Protein AF-A0A1A8JDC5-F1 (afdb_monomer_lite)

Organism: Nothobranchius kuhntae (NCBI:txid321403)

Sequence (129 aa):
KESTQRRMMIDTLSADSMYEFSIRISQGEKHSKWSVSVFQRTPESAPSGPPENFEVKPLRGKGTAVTATWDPPEEPNGRIREYILSYAPAMRPFGMKSVTYRGSTTTATIDGLTQGERYIFKIRATNRR

Structure (mmCIF, N/CA/C/O backbone):
data_AF-A0A1A8JDC5-F1
#
_entry.id   AF-A0A1A8JDC5-F1
#
loop_
_atom_site.group_PDB
_atom_site.id
_atom_site.type_symbol
_atom_site.label_atom_id
_atom_site.label_alt_id
_atom_site.label_comp_id
_atom_site.label_asym_id
_atom_site.label_entity_id
_atom_site.label_seq_id
_atom_site.pdbx_PDB_ins_code
_atom_site.Cartn_x
_atom_site.Cartn_y
_atom_site.Cartn_z
_atom_site.occupancy
_atom_site.B_iso_or_equiv
_atom_site.auth_seq_id
_atom_site.auth_comp_id
_atom_site.auth_asym_id
_atom_site.auth_atom_id
_atom_site.pdbx_PDB_model_num
ATOM 1 N N . LYS A 1 1 ? 37.324 -2.386 -27.395 1.00 49.50 1 LYS A N 1
ATOM 2 C CA . LYS A 1 1 ? 36.997 -3.807 -27.123 1.00 49.50 1 LYS A CA 1
ATOM 3 C C . LYS A 1 1 ? 35.656 -4.087 -27.782 1.00 49.50 1 LYS A C 1
ATOM 5 O O . LYS A 1 1 ? 34.683 -3.460 -27.387 1.00 49.50 1 LYS A O 1
ATOM 10 N N . GLU A 1 2 ? 35.620 -4.912 -28.823 1.00 58.66 2 GLU A N 1
ATOM 11 C CA . GLU A 1 2 ? 34.358 -5.344 -29.432 1.00 58.66 2 GLU A CA 1
ATOM 12 C C . GLU A 1 2 ? 33.614 -6.251 -28.443 1.00 58.66 2 GLU A C 1
ATOM 14 O O . GLU A 1 2 ? 34.224 -7.136 -27.843 1.00 58.66 2 GLU A O 1
ATOM 19 N N . SER A 1 3 ? 32.323 -5.991 -28.218 1.00 65.94 3 SER A N 1
ATOM 20 C CA . SER A 1 3 ? 31.466 -6.833 -27.378 1.00 65.94 3 SER A CA 1
ATOM 21 C C . SER A 1 3 ? 30.523 -7.632 -28.267 1.00 65.94 3 SER A C 1
ATOM 23 O O . SER A 1 3 ? 29.807 -7.066 -29.089 1.00 65.94 3 SER A O 1
ATOM 25 N N . THR A 1 4 ? 30.512 -8.951 -28.092 1.00 79.38 4 THR A N 1
ATOM 26 C CA . THR A 1 4 ? 29.597 -9.884 -28.771 1.00 79.38 4 THR A CA 1
ATOM 27 C C . THR A 1 4 ? 28.353 -10.192 -27.932 1.00 79.38 4 THR A C 1
ATOM 29 O O . THR A 1 4 ? 27.557 -11.065 -28.288 1.00 79.38 4 THR A O 1
ATOM 32 N N . GLN A 1 5 ? 28.168 -9.493 -26.807 1.00 84.50 5 GLN A N 1
ATOM 33 C CA . GLN A 1 5 ? 27.048 -9.705 -25.901 1.00 84.50 5 GLN A CA 1
ATOM 34 C C . GLN A 1 5 ? 25.738 -9.243 -26.549 1.00 84.50 5 GLN A C 1
ATOM 36 O O . GLN A 1 5 ? 25.506 -8.059 -26.760 1.00 84.50 5 GLN A O 1
ATOM 41 N N . ARG A 1 6 ? 24.856 -10.204 -26.842 1.00 87.06 6 ARG A N 1
ATOM 42 C CA . ARG A 1 6 ? 23.543 -9.960 -27.467 1.00 87.06 6 ARG A CA 1
ATOM 43 C C . ARG A 1 6 ? 22.394 -9.832 -26.463 1.00 87.06 6 ARG A C 1
ATOM 45 O O . ARG A 1 6 ? 21.251 -9.658 -26.867 1.00 87.06 6 ARG A O 1
ATOM 52 N N . ARG A 1 7 ? 22.669 -9.995 -25.165 1.00 89.56 7 ARG A N 1
ATOM 53 C CA . ARG A 1 7 ? 21.658 -10.022 -24.097 1.00 89.56 7 ARG A CA 1
ATOM 54 C C . ARG A 1 7 ? 22.140 -9.223 -22.898 1.00 89.56 7 ARG A C 1
ATOM 56 O O . ARG A 1 7 ? 23.256 -9.439 -22.430 1.00 89.56 7 ARG A O 1
ATOM 63 N N . MET A 1 8 ? 21.273 -8.364 -22.386 1.00 88.88 8 MET A N 1
ATOM 64 C CA . MET A 1 8 ? 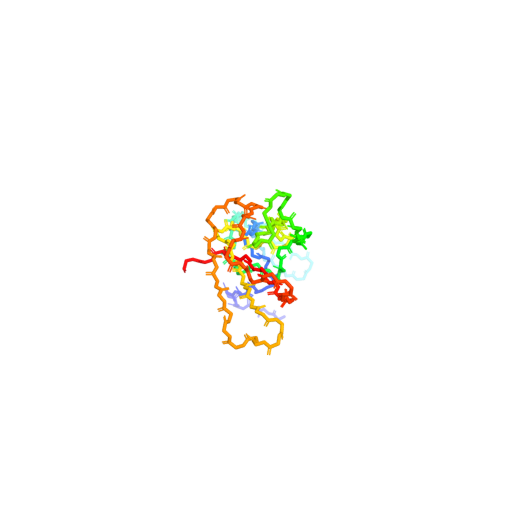21.497 -7.580 -21.179 1.00 88.88 8 MET A CA 1
ATOM 65 C C . MET A 1 8 ? 20.266 -7.705 -20.284 1.00 88.88 8 MET A C 1
ATOM 67 O O . MET A 1 8 ? 19.140 -7.683 -20.780 1.00 88.88 8 MET A O 1
ATOM 71 N N . MET A 1 9 ? 20.490 -7.880 -18.985 1.00 91.12 9 MET A N 1
ATOM 72 C CA . MET A 1 9 ? 19.441 -7.784 -17.975 1.00 91.12 9 MET A CA 1
ATOM 73 C C . MET A 1 9 ? 19.407 -6.345 -17.466 1.00 91.12 9 MET A C 1
ATOM 75 O O . MET A 1 9 ? 20.461 -5.768 -17.211 1.00 91.12 9 MET A O 1
ATOM 79 N N . ILE A 1 10 ? 18.209 -5.779 -17.364 1.00 92.19 10 ILE A N 1
ATOM 80 C CA . ILE A 1 10 ? 17.971 -4.456 -16.788 1.00 92.19 10 ILE A CA 1
ATOM 81 C C . ILE A 1 10 ? 17.061 -4.684 -15.584 1.00 92.19 10 ILE A C 1
ATOM 83 O O . ILE A 1 10 ? 15.924 -5.122 -15.752 1.00 92.19 10 ILE A O 1
ATOM 87 N N . ASP A 1 11 ? 17.584 -4.460 -14.385 1.00 90.88 11 ASP A N 1
ATOM 88 C CA . ASP A 1 11 ? 16.951 -4.801 -13.104 1.00 90.88 11 ASP A CA 1
ATOM 89 C C . ASP A 1 11 ? 16.640 -3.575 -12.228 1.00 90.88 11 ASP A C 1
ATOM 91 O O . ASP A 1 11 ? 16.036 -3.707 -11.169 1.00 90.88 11 ASP A O 1
ATOM 95 N N . THR A 1 12 ? 16.970 -2.373 -12.699 1.00 92.94 12 THR A N 1
ATOM 96 C CA . THR A 1 12 ? 16.734 -1.093 -12.014 1.00 92.94 12 THR A CA 1
ATOM 97 C C . THR A 1 12 ? 15.415 -0.415 -12.410 1.00 92.94 12 THR A C 1
ATOM 99 O O . THR A 1 12 ? 15.245 0.786 -12.208 1.00 92.94 12 THR A O 1
ATOM 102 N N . LEU A 1 13 ? 14.486 -1.160 -13.017 1.00 94.25 13 LEU A N 1
ATOM 103 C CA . LEU A 1 13 ? 13.208 -0.632 -13.498 1.00 94.25 13 LEU A CA 1
ATOM 104 C C . LEU A 1 13 ? 12.172 -0.555 -12.37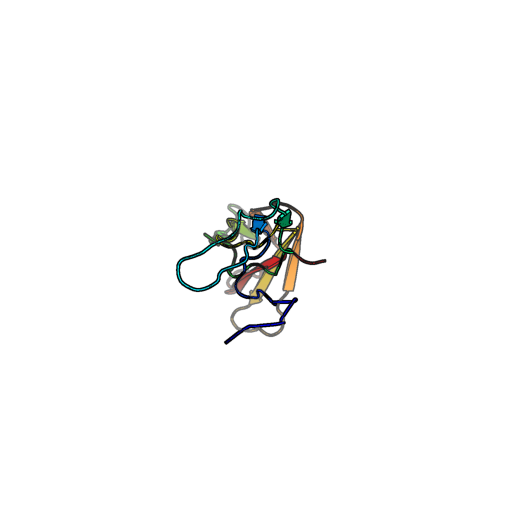1 1.00 94.25 13 LEU A C 1
ATOM 106 O O . LEU A 1 13 ? 12.038 -1.484 -11.574 1.00 94.25 13 LEU A O 1
ATOM 110 N N . SER A 1 14 ? 11.374 0.511 -12.364 1.00 94.25 14 SER A N 1
ATOM 111 C CA . SER A 1 14 ? 10.233 0.654 -11.461 1.00 94.25 14 SER A CA 1
ATOM 112 C C . SER A 1 14 ? 9.133 -0.343 -11.815 1.00 94.25 14 SER A C 1
ATOM 114 O O . SER A 1 14 ? 8.919 -0.661 -12.989 1.00 94.25 14 SER A O 1
ATOM 116 N N . ALA A 1 15 ? 8.421 -0.841 -10.804 1.00 94.06 15 ALA A N 1
ATOM 117 C CA . ALA A 1 15 ? 7.280 -1.731 -10.994 1.00 94.06 15 ALA A CA 1
ATOM 118 C C . ALA A 1 15 ? 6.113 -1.006 -11.682 1.00 94.06 15 ALA A C 1
ATOM 120 O O . ALA A 1 15 ? 5.992 0.218 -11.608 1.00 94.06 15 ALA A O 1
ATOM 121 N N . ASP A 1 16 ? 5.268 -1.774 -12.369 1.00 93.50 16 ASP A N 1
ATOM 122 C CA . ASP A 1 16 ? 4.070 -1.295 -13.069 1.00 93.50 16 ASP A CA 1
ATOM 123 C C . ASP A 1 16 ? 4.279 -0.072 -13.998 1.00 93.50 16 ASP A C 1
ATOM 125 O O . ASP A 1 16 ? 3.377 0.730 -14.237 1.00 93.50 16 ASP A O 1
ATOM 129 N N . SER A 1 17 ? 5.484 0.072 -14.551 1.00 94.25 17 SER A N 1
ATOM 130 C CA . SER A 1 17 ? 5.924 1.244 -15.311 1.00 94.25 17 SER A CA 1
ATOM 131 C C . SER A 1 17 ? 6.196 0.888 -16.770 1.00 94.25 17 SER A C 1
ATOM 133 O O . SER A 1 17 ? 6.702 -0.192 -17.081 1.00 94.25 17 SER A O 1
ATOM 135 N N . MET A 1 18 ? 5.837 1.794 -17.683 1.00 95.94 18 MET A N 1
ATOM 136 C CA . MET A 1 18 ? 6.069 1.629 -19.119 1.00 95.94 18 MET A CA 1
ATOM 137 C C . MET A 1 18 ? 7.451 2.162 -19.492 1.00 95.94 18 MET A C 1
ATOM 139 O O . MET A 1 18 ? 7.756 3.320 -19.220 1.00 95.94 18 MET A O 1
ATOM 143 N N . TYR A 1 19 ? 8.249 1.339 -20.163 1.00 96.62 19 TYR A N 1
ATOM 144 C CA . TYR A 1 19 ? 9.560 1.712 -20.683 1.00 96.62 19 TYR A CA 1
ATOM 145 C C . TYR A 1 19 ? 9.623 1.516 -22.193 1.00 96.62 19 TYR A C 1
ATOM 147 O O . TYR A 1 19 ? 8.988 0.616 -22.747 1.00 96.62 19 TYR A O 1
ATOM 155 N N . GLU A 1 20 ? 10.426 2.349 -22.844 1.00 97.00 20 GLU A N 1
ATOM 156 C CA . GLU A 1 20 ? 10.774 2.241 -24.255 1.00 97.00 20 GLU A CA 1
ATOM 157 C C . GLU A 1 20 ? 12.238 1.814 -24.381 1.00 97.00 20 GLU A C 1
ATOM 159 O O . GLU A 1 20 ? 13.129 2.427 -23.790 1.00 97.00 20 GLU A O 1
ATOM 164 N N . PHE A 1 21 ? 12.493 0.769 -25.165 1.00 95.81 21 PHE A N 1
ATOM 165 C CA . PHE A 1 21 ? 13.835 0.256 -25.413 1.00 95.81 21 PHE A CA 1
ATOM 166 C C . PHE A 1 21 ? 14.178 0.338 -26.896 1.00 95.81 21 PHE A C 1
ATOM 168 O O . PHE A 1 21 ? 13.435 -0.149 -27.748 1.00 95.81 21 PHE A O 1
ATOM 175 N N . SER A 1 22 ? 15.348 0.895 -27.195 1.00 95.44 22 SER A N 1
ATOM 176 C CA . SER A 1 22 ? 15.970 0.855 -28.515 1.00 95.44 22 SER A CA 1
ATOM 177 C C . SER A 1 22 ? 17.475 0.642 -28.367 1.00 95.44 22 SER A C 1
ATOM 179 O O . SER A 1 22 ? 18.077 0.973 -27.344 1.00 95.44 22 SER A O 1
ATOM 181 N N . ILE A 1 23 ? 18.093 0.038 -29.379 1.00 94.38 23 ILE A N 1
ATOM 182 C CA . ILE A 1 23 ? 19.528 -0.252 -29.391 1.00 94.38 23 ILE A CA 1
ATOM 183 C C . ILE A 1 23 ? 20.177 0.322 -30.644 1.00 94.38 23 ILE A C 1
ATOM 185 O O . ILE A 1 23 ? 19.547 0.444 -31.692 1.00 94.38 23 ILE A O 1
ATOM 189 N N . ARG A 1 24 ? 21.460 0.659 -30.551 1.00 93.94 24 ARG A N 1
ATOM 190 C CA . ARG A 1 24 ? 22.282 1.054 -31.698 1.00 93.94 24 ARG A CA 1
ATOM 191 C C . ARG A 1 24 ? 23.677 0.471 -31.565 1.00 93.94 24 ARG A C 1
ATOM 193 O O . ARG A 1 24 ? 24.132 0.177 -30.462 1.00 93.94 24 ARG A O 1
ATOM 200 N N . ILE A 1 25 ? 24.368 0.354 -32.688 1.00 92.06 25 ILE A N 1
ATOM 201 C CA . ILE A 1 25 ? 25.775 -0.035 -32.726 1.00 92.06 25 ILE A CA 1
ATOM 202 C C . ILE A 1 25 ? 26.626 1.234 -32.600 1.00 92.06 25 ILE A C 1
ATOM 204 O O . ILE A 1 25 ? 26.353 2.240 -33.257 1.00 92.06 25 ILE A O 1
ATOM 208 N N . SER A 1 26 ? 27.665 1.193 -31.767 1.00 91.12 26 SER A N 1
ATOM 209 C CA . SER A 1 26 ? 28.629 2.285 -31.585 1.00 91.12 26 SER A CA 1
ATOM 210 C C . SER A 1 26 ? 30.065 1.795 -31.771 1.00 91.12 26 SER A C 1
ATOM 212 O O . SER A 1 26 ? 30.449 0.800 -31.158 1.00 91.12 26 SER A O 1
ATOM 214 N N . GLN A 1 27 ? 30.867 2.518 -32.554 1.00 89.56 27 GLN A N 1
ATOM 215 C CA . GLN A 1 27 ? 32.294 2.257 -32.759 1.00 89.56 27 GLN A CA 1
ATOM 216 C C . GLN A 1 27 ? 33.072 3.584 -32.759 1.00 89.56 27 GLN A C 1
ATOM 218 O O . GLN A 1 27 ? 33.083 4.312 -33.751 1.00 89.56 27 GLN A O 1
ATOM 223 N N . GLY A 1 28 ? 33.725 3.910 -31.639 1.00 87.19 28 GLY A N 1
ATOM 224 C CA . GLY A 1 28 ? 34.339 5.230 -31.442 1.00 87.19 28 GLY A CA 1
ATOM 225 C C . GLY A 1 28 ? 33.281 6.337 -31.491 1.00 87.19 28 GLY A C 1
ATOM 226 O O . GLY A 1 28 ? 32.232 6.206 -30.865 1.00 87.19 28 GLY A O 1
ATOM 227 N N . GLU A 1 29 ? 33.529 7.381 -32.282 1.00 90.38 29 GLU A N 1
ATOM 228 C CA . GLU A 1 29 ? 32.572 8.477 -32.519 1.00 90.38 29 GLU A CA 1
ATOM 229 C C . GLU A 1 29 ? 31.473 8.127 -33.538 1.00 90.38 29 GLU A C 1
ATOM 231 O O . GLU A 1 29 ? 30.546 8.904 -33.763 1.00 90.38 29 GLU A O 1
ATOM 236 N N . LYS A 1 30 ? 31.550 6.952 -34.179 1.00 92.69 30 LYS A N 1
ATOM 237 C CA . LYS A 1 30 ? 30.547 6.514 -35.154 1.00 92.69 30 LYS A CA 1
ATOM 238 C C . LYS A 1 30 ? 29.424 5.755 -34.461 1.00 92.69 30 LYS A C 1
ATOM 240 O O . LYS A 1 30 ? 29.658 4.846 -33.661 1.00 92.69 30 LYS A O 1
ATOM 245 N N . HIS A 1 31 ? 28.192 6.065 -34.846 1.00 92.81 31 HIS A N 1
ATOM 246 C CA . HIS A 1 31 ? 26.991 5.394 -34.360 1.00 92.81 31 HIS A CA 1
ATOM 247 C C . HIS A 1 31 ? 26.074 5.019 -35.527 1.00 92.81 31 HIS A C 1
ATOM 249 O O . HIS A 1 31 ? 25.929 5.787 -36.477 1.00 92.81 31 HIS A O 1
ATOM 255 N N . SER A 1 32 ? 25.435 3.849 -35.453 1.00 94.50 32 SER A N 1
ATOM 256 C CA . SER A 1 32 ? 24.344 3.495 -36.363 1.00 94.50 32 SER A CA 1
ATOM 257 C C . SER A 1 32 ? 23.076 4.288 -36.032 1.00 94.50 32 SER A C 1
ATOM 259 O O . SER A 1 32 ? 22.964 4.914 -34.973 1.00 94.50 32 SER A O 1
ATOM 261 N N . LYS A 1 33 ? 22.068 4.188 -36.907 1.00 96.75 33 LYS A N 1
ATOM 262 C CA . LYS A 1 33 ? 20.692 4.534 -36.530 1.00 96.75 33 LYS A CA 1
ATOM 263 C C . LYS A 1 33 ? 20.235 3.642 -35.368 1.00 96.75 33 LYS A C 1
ATOM 265 O O . LYS A 1 33 ? 20.718 2.513 -35.229 1.00 96.75 33 LYS A O 1
ATOM 270 N N . TRP A 1 34 ? 19.323 4.163 -34.553 1.00 96.38 34 TRP A N 1
ATOM 271 C CA . TRP A 1 34 ? 18.607 3.371 -33.559 1.00 96.38 34 TRP A CA 1
ATOM 272 C C . TRP A 1 34 ? 17.771 2.284 -34.238 1.00 96.38 34 TRP A C 1
ATOM 274 O O . TRP A 1 34 ? 17.307 2.458 -35.369 1.00 96.38 34 TRP A O 1
ATOM 284 N N . SER A 1 35 ? 17.593 1.162 -33.547 1.00 96.94 35 SER A N 1
ATOM 285 C CA . SER A 1 35 ? 16.587 0.166 -33.889 1.00 96.94 35 SER A CA 1
ATOM 286 C C . SER A 1 35 ? 15.184 0.762 -33.786 1.00 96.94 35 SER A C 1
ATOM 288 O O . SER A 1 35 ? 14.987 1.852 -33.248 1.00 96.94 35 SER A O 1
ATOM 290 N N . VAL A 1 36 ? 14.187 -0.001 -34.230 1.00 97.00 36 VAL A N 1
ATOM 291 C CA . VAL A 1 36 ? 12.809 0.247 -33.800 1.00 97.00 36 VAL A CA 1
ATOM 292 C C . VAL A 1 36 ? 12.714 0.186 -32.276 1.00 97.00 36 VAL A C 1
ATOM 294 O O . VAL A 1 36 ? 13.475 -0.544 -31.626 1.00 97.00 36 VAL A O 1
ATOM 297 N N . SER A 1 37 ? 11.779 0.952 -31.732 1.00 97.12 37 SER A N 1
ATOM 298 C CA . SER A 1 37 ? 11.473 0.949 -30.311 1.00 97.12 37 SER A CA 1
ATOM 299 C C . SER A 1 37 ? 10.559 -0.210 -29.943 1.00 97.12 37 SER A C 1
ATOM 301 O O . SER A 1 37 ? 9.629 -0.549 -30.678 1.00 97.12 37 SER A O 1
ATOM 303 N N . VAL A 1 38 ? 10.806 -0.791 -28.775 1.00 96.75 38 VAL A N 1
ATOM 304 C CA . VAL A 1 38 ? 9.918 -1.764 -28.141 1.00 96.75 38 VAL A CA 1
ATOM 305 C C . VAL A 1 38 ? 9.422 -1.173 -26.833 1.00 96.75 38 VAL A C 1
ATOM 307 O O . VAL A 1 38 ? 10.219 -0.744 -26.001 1.00 96.75 38 VAL A O 1
ATOM 310 N N . PHE A 1 39 ? 8.105 -1.174 -26.651 1.00 96.56 39 PHE A N 1
ATOM 311 C CA . PHE A 1 39 ? 7.466 -0.734 -25.418 1.00 96.56 39 PHE A CA 1
ATOM 312 C C . PHE A 1 39 ? 7.186 -1.940 -24.534 1.00 96.56 39 PHE A C 1
ATOM 314 O O . PHE A 1 39 ? 6.604 -2.926 -24.989 1.00 96.56 39 PHE A O 1
ATOM 321 N N . GLN A 1 40 ? 7.584 -1.860 -23.271 1.00 96.06 40 GLN A N 1
ATOM 322 C CA . GLN A 1 40 ? 7.355 -2.922 -22.305 1.00 96.06 40 GLN A CA 1
ATOM 323 C C . GLN A 1 40 ? 6.918 -2.330 -20.969 1.00 96.06 40 GLN A C 1
ATOM 325 O O . GLN A 1 40 ? 7.588 -1.457 -20.418 1.00 96.06 40 GLN A O 1
ATOM 330 N N . ARG A 1 41 ? 5.813 -2.851 -20.423 1.00 94.62 41 ARG A N 1
ATOM 331 C CA . ARG A 1 41 ? 5.400 -2.586 -19.040 1.00 94.62 41 ARG A CA 1
ATOM 332 C C . ARG A 1 41 ? 6.043 -3.606 -18.111 1.00 94.62 41 ARG A C 1
ATOM 334 O O . ARG A 1 41 ? 6.018 -4.804 -18.415 1.00 94.62 41 ARG A O 1
ATO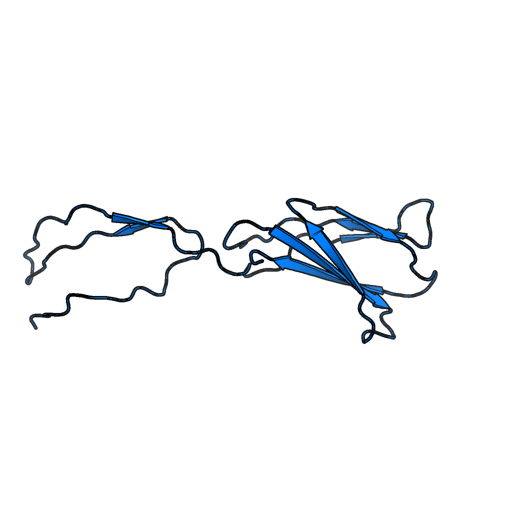M 341 N N . THR A 1 42 ? 6.609 -3.146 -17.004 1.00 94.75 42 THR A N 1
ATOM 342 C CA . THR A 1 42 ? 7.110 -4.026 -15.945 1.00 94.75 42 THR A CA 1
ATOM 343 C C . THR A 1 42 ? 5.951 -4.661 -15.164 1.00 94.75 42 THR A C 1
ATOM 345 O O . THR A 1 42 ? 4.860 -4.089 -15.104 1.00 94.75 42 THR A O 1
ATOM 348 N N . PRO A 1 43 ? 6.137 -5.855 -14.573 1.00 92.88 43 PRO A N 1
ATOM 349 C CA . PRO A 1 43 ? 5.125 -6.463 -13.713 1.00 92.88 43 PRO A CA 1
ATOM 350 C C . PRO A 1 43 ? 4.795 -5.601 -12.484 1.00 92.88 43 PRO A C 1
ATOM 352 O O . PRO A 1 43 ? 5.631 -4.833 -12.008 1.00 92.88 43 PRO A O 1
ATOM 355 N N . GLU A 1 44 ? 3.594 -5.789 -11.933 1.00 93.25 44 GLU A N 1
ATOM 356 C CA . GLU A 1 44 ? 3.241 -5.267 -10.607 1.00 93.25 44 GLU A CA 1
ATOM 357 C C . GLU A 1 44 ? 4.108 -5.928 -9.522 1.00 93.25 44 GLU A C 1
ATOM 359 O O . GLU A 1 44 ? 4.451 -7.116 -9.607 1.00 93.25 44 GLU A O 1
ATOM 364 N N . SER A 1 45 ? 4.398 -5.187 -8.456 1.00 91.81 45 SER A N 1
ATOM 365 C CA . SER A 1 45 ? 5.040 -5.707 -7.246 1.00 91.81 45 SER A CA 1
ATOM 366 C C . SER A 1 45 ? 4.202 -5.371 -6.007 1.00 91.81 45 SER A C 1
ATOM 368 O O . SER A 1 45 ? 3.076 -4.887 -6.121 1.00 91.81 45 SER A O 1
ATOM 370 N N . ALA A 1 46 ? 4.678 -5.725 -4.811 1.00 91.44 46 ALA A N 1
ATOM 371 C CA . ALA A 1 46 ? 4.005 -5.308 -3.584 1.00 91.44 46 ALA A CA 1
ATOM 372 C C . ALA A 1 46 ? 4.139 -3.782 -3.405 1.00 91.44 46 ALA A C 1
ATOM 374 O O . ALA A 1 46 ? 5.175 -3.233 -3.791 1.00 91.44 46 ALA A O 1
ATOM 375 N N . PRO A 1 47 ? 3.147 -3.105 -2.797 1.00 93.81 47 PRO A N 1
ATOM 376 C CA . PRO A 1 47 ? 3.305 -1.706 -2.412 1.00 93.81 47 PRO A CA 1
ATOM 377 C C . PRO A 1 47 ? 4.561 -1.523 -1.550 1.00 93.81 47 PRO A C 1
ATOM 379 O O . PRO A 1 47 ? 4.800 -2.329 -0.646 1.00 93.81 47 PRO A O 1
ATOM 382 N N . SER A 1 48 ? 5.361 -0.491 -1.831 1.00 92.44 48 SER A N 1
ATOM 383 C CA . SER A 1 48 ? 6.570 -0.188 -1.043 1.00 92.44 48 SER A CA 1
ATOM 384 C C . SER A 1 48 ? 6.223 0.409 0.320 1.00 92.44 48 SER A C 1
ATOM 386 O O . SER A 1 48 ? 6.960 0.231 1.289 1.00 92.44 48 SER A O 1
ATOM 388 N N . GLY A 1 49 ? 5.102 1.132 0.382 1.00 91.94 49 GLY A N 1
ATOM 389 C CA . GLY A 1 49 ? 4.661 1.888 1.548 1.00 91.94 49 GLY A CA 1
ATOM 390 C C . GLY A 1 49 ? 3.350 1.377 2.157 1.00 91.94 49 GLY A C 1
ATOM 391 O O . GLY A 1 49 ? 2.592 0.637 1.516 1.00 91.94 49 GLY A O 1
ATOM 392 N N . PRO A 1 50 ? 3.060 1.762 3.412 1.00 94.62 50 PRO A N 1
ATOM 393 C CA . PRO A 1 50 ? 1.750 1.549 4.012 1.00 94.62 50 PRO A CA 1
ATOM 394 C C . PRO A 1 50 ? 0.689 2.470 3.375 1.00 94.62 50 PRO A C 1
ATOM 396 O O . PRO A 1 50 ? 1.034 3.439 2.703 1.00 94.62 50 PRO A O 1
ATOM 399 N N . PRO A 1 51 ? -0.608 2.204 3.610 1.00 96.62 51 PRO A N 1
ATOM 400 C CA . PRO A 1 51 ? -1.664 3.193 3.397 1.00 96.62 51 PRO A CA 1
ATOM 401 C C . PRO A 1 51 ? -1.379 4.494 4.160 1.00 96.62 51 PRO A C 1
ATOM 403 O O . PRO A 1 51 ? -0.892 4.450 5.295 1.00 96.62 51 PRO A O 1
ATOM 406 N N . GLU A 1 52 ? -1.709 5.630 3.555 1.00 97.44 52 GLU A N 1
ATOM 407 C CA . GLU A 1 52 ? -1.478 6.953 4.138 1.00 97.44 52 GLU A CA 1
ATOM 408 C C . GLU A 1 52 ? -2.650 7.415 5.008 1.00 97.44 52 GLU A C 1
ATOM 410 O O . GLU A 1 52 ? -3.731 6.822 4.989 1.00 97.44 52 GLU A O 1
ATOM 415 N N . ASN A 1 53 ? -2.422 8.467 5.803 1.00 97.44 53 ASN A N 1
ATOM 416 C CA . ASN A 1 53 ? -3.450 9.149 6.600 1.00 97.44 53 ASN A CA 1
ATOM 417 C C . ASN A 1 53 ? -4.349 8.194 7.408 1.00 97.44 53 ASN A C 1
ATOM 419 O O . ASN A 1 53 ? -5.561 8.384 7.517 1.00 97.44 53 ASN A O 1
ATOM 423 N N . PHE A 1 54 ? -3.755 7.128 7.960 1.00 97.81 54 PHE A N 1
ATOM 424 C CA . PHE A 1 54 ? -4.504 6.131 8.711 1.00 97.81 54 PHE A CA 1
ATOM 425 C C . PHE A 1 54 ? -4.972 6.698 10.053 1.00 97.81 54 PHE A C 1
ATOM 427 O O . PHE A 1 54 ? -4.176 6.927 10.965 1.00 97.81 54 PHE A O 1
ATOM 434 N N . GLU A 1 55 ? -6.282 6.866 10.192 1.00 97.88 55 GLU A N 1
ATOM 435 C CA . GLU A 1 55 ? -6.920 7.386 11.394 1.00 97.88 55 GLU A CA 1
ATOM 436 C C . GLU A 1 55 ? -7.969 6.415 11.930 1.00 97.88 55 GLU A C 1
ATOM 438 O O . GLU A 1 55 ? -8.689 5.757 11.178 1.00 97.88 55 GLU A O 1
ATOM 443 N N . VAL A 1 56 ? -8.098 6.363 13.257 1.00 97.38 56 VAL A N 1
ATOM 444 C CA . VAL A 1 56 ? -9.139 5.595 13.945 1.00 97.38 56 VAL A CA 1
ATOM 445 C C . VAL A 1 56 ? -9.840 6.502 14.946 1.00 97.38 56 VAL A C 1
ATOM 447 O O . VAL A 1 56 ? -9.211 7.050 15.851 1.00 97.38 56 VAL A O 1
ATOM 450 N N . LYS A 1 57 ? -11.156 6.659 14.794 1.00 96.12 57 LYS A N 1
ATOM 451 C CA . LYS A 1 57 ? -11.987 7.542 15.621 1.00 96.12 57 LYS A CA 1
ATOM 452 C C . LYS A 1 57 ? -13.146 6.763 16.252 1.00 96.12 57 LYS A C 1
ATOM 454 O O . LYS A 1 57 ? -13.737 5.922 15.577 1.00 96.12 57 LYS A O 1
ATOM 459 N N . PRO A 1 58 ? -13.519 7.027 17.517 1.00 94.31 58 PRO A N 1
ATOM 460 C CA . PRO A 1 58 ? -14.706 6.425 18.124 1.00 94.31 58 PRO A CA 1
ATOM 461 C C . PRO A 1 58 ? -15.968 6.699 17.303 1.00 94.31 58 PRO A C 1
ATOM 463 O O . PRO A 1 58 ? -16.183 7.824 16.842 1.00 94.31 58 PRO A O 1
ATOM 466 N N . LEU A 1 59 ? -16.823 5.689 17.141 1.00 94.38 59 LEU A N 1
ATOM 467 C CA . LEU A 1 59 ? -18.110 5.874 16.484 1.00 94.38 59 LEU A CA 1
ATOM 468 C C . LEU A 1 59 ? -19.085 6.544 17.463 1.00 94.38 59 LEU A C 1
ATOM 470 O O . LEU A 1 59 ? -19.388 6.011 18.533 1.00 94.38 59 LEU A O 1
ATOM 474 N N . ARG A 1 60 ? -19.586 7.734 17.106 1.00 88.75 60 ARG A N 1
ATOM 475 C CA . ARG A 1 60 ? -20.541 8.469 17.950 1.00 88.75 60 ARG A CA 1
ATOM 476 C C . ARG A 1 60 ? -21.784 7.615 18.212 1.00 88.75 60 ARG A C 1
ATOM 478 O O . ARG A 1 60 ? -22.340 7.026 17.293 1.00 88.75 60 ARG A O 1
ATOM 485 N N . GLY A 1 61 ? -22.207 7.557 19.473 1.00 88.06 61 GLY A N 1
ATOM 486 C CA . GLY A 1 61 ? -23.362 6.761 19.899 1.00 88.06 61 GLY A CA 1
ATOM 487 C C . GLY A 1 61 ? -23.088 5.264 20.088 1.00 88.06 61 GLY A C 1
ATOM 488 O O . GLY A 1 61 ? -23.997 4.552 20.504 1.00 88.06 61 GLY A O 1
ATOM 489 N N . LYS A 1 62 ? -21.861 4.772 19.840 1.00 91.31 62 LYS A N 1
ATOM 490 C CA . LYS A 1 62 ? -21.509 3.354 20.011 1.00 91.31 62 LYS A CA 1
ATOM 491 C C . LYS A 1 62 ? -20.119 3.168 20.632 1.00 91.31 62 LYS A C 1
ATOM 493 O O . LYS A 1 62 ? -19.112 3.108 19.937 1.00 91.31 62 LYS A O 1
ATOM 498 N N . GLY A 1 63 ? -20.076 3.028 21.960 1.00 89.00 63 GLY A N 1
ATOM 499 C CA . GLY A 1 63 ? -18.833 2.957 22.749 1.00 89.00 63 GLY A CA 1
ATOM 500 C C . GLY A 1 63 ? -17.956 1.715 22.532 1.00 89.00 63 GLY A C 1
ATOM 501 O O . GLY A 1 63 ? -16.843 1.664 23.047 1.00 89.00 63 GLY A O 1
ATOM 502 N N . THR A 1 64 ? -18.435 0.729 21.775 1.00 95.44 64 THR A N 1
ATOM 503 C CA . THR A 1 64 ? -17.717 -0.510 21.428 1.00 95.44 64 THR A CA 1
ATOM 504 C C . THR A 1 64 ? -17.295 -0.555 19.959 1.00 95.44 64 THR A C 1
ATOM 506 O O . THR A 1 64 ? -16.894 -1.611 19.470 1.00 95.44 64 THR A O 1
ATOM 509 N N . ALA A 1 65 ? -17.409 0.569 19.243 1.00 96.00 65 ALA A N 1
ATOM 510 C CA . ALA A 1 65 ? -17.099 0.654 17.825 1.00 96.00 65 ALA A CA 1
ATOM 511 C C . ALA A 1 65 ? -16.242 1.874 17.478 1.00 96.00 65 ALA A C 1
ATOM 513 O O . ALA A 1 65 ? -16.320 2.936 18.100 1.00 96.00 65 ALA A O 1
ATOM 514 N N . VAL A 1 66 ? -15.444 1.723 16.427 1.00 96.88 66 VAL A N 1
ATOM 515 C CA . VAL A 1 66 ? -14.604 2.775 15.852 1.00 96.88 66 VAL A CA 1
ATOM 516 C C . VAL A 1 66 ? -14.774 2.820 14.339 1.00 96.88 66 VAL A C 1
ATOM 518 O O . VAL A 1 66 ? -15.092 1.816 13.702 1.00 96.88 66 VAL A O 1
ATOM 521 N N . THR A 1 67 ? -14.539 3.993 13.763 1.00 97.44 67 THR A N 1
ATOM 522 C CA . THR A 1 67 ? -14.397 4.196 12.321 1.00 97.44 67 THR A CA 1
ATOM 523 C C . THR A 1 67 ? -12.920 4.351 12.001 1.00 97.44 67 THR A C 1
ATOM 525 O O . THR A 1 67 ? -12.252 5.201 12.589 1.00 97.44 67 THR A O 1
ATOM 528 N N . ALA A 1 68 ? -12.428 3.527 11.086 1.00 97.94 68 ALA A N 1
ATOM 529 C CA . ALA A 1 68 ? -11.104 3.636 10.504 1.00 97.94 68 ALA A CA 1
ATOM 530 C C . ALA A 1 68 ? -11.199 4.287 9.119 1.00 97.94 68 ALA A C 1
ATOM 532 O O . ALA A 1 68 ? -12.111 3.971 8.349 1.00 97.94 68 ALA A O 1
ATOM 533 N N . THR A 1 69 ? -10.260 5.169 8.802 1.00 98.19 69 THR A N 1
ATOM 534 C CA . THR A 1 69 ? -10.115 5.821 7.492 1.00 98.19 69 THR A CA 1
ATOM 535 C C . THR A 1 69 ? -8.653 5.806 7.074 1.00 98.19 69 THR A C 1
ATOM 537 O O . THR A 1 69 ? -7.777 5.869 7.934 1.00 98.19 69 THR A O 1
ATOM 540 N N . TRP A 1 70 ? -8.390 5.674 5.779 1.00 98.06 70 TRP A N 1
ATOM 541 C CA . TRP A 1 70 ? -7.044 5.651 5.206 1.00 98.06 70 TRP A CA 1
ATOM 542 C C . TRP A 1 70 ? -7.071 6.067 3.740 1.00 98.06 70 TRP A C 1
ATOM 544 O O . TRP A 1 70 ? -8.091 5.909 3.074 1.00 98.06 70 TRP A O 1
ATOM 554 N N . ASP A 1 71 ? -5.922 6.482 3.227 1.00 97.25 71 ASP A N 1
ATOM 555 C CA . ASP A 1 71 ? -5.690 6.736 1.810 1.00 97.25 71 ASP A CA 1
ATOM 556 C C . ASP A 1 71 ? -4.830 5.623 1.179 1.00 97.25 71 ASP A C 1
ATOM 558 O O . ASP A 1 71 ? -4.186 4.834 1.885 1.00 97.25 71 ASP A O 1
ATOM 562 N N . PRO A 1 72 ? -4.832 5.477 -0.159 1.00 95.75 72 PRO A N 1
ATOM 563 C CA . PRO A 1 72 ? -3.918 4.568 -0.843 1.00 95.75 72 PRO A CA 1
ATOM 564 C C . PRO A 1 72 ? -2.439 4.882 -0.550 1.00 95.75 72 PRO A C 1
ATOM 566 O O . PRO A 1 72 ? -2.118 6.024 -0.247 1.00 95.75 72 PRO A O 1
ATOM 569 N N . PRO A 1 73 ? -1.530 3.894 -0.655 1.00 95.38 73 PRO A N 1
ATOM 570 C CA . PRO A 1 73 ? -0.092 4.155 -0.565 1.00 95.38 73 PRO A CA 1
ATOM 571 C C . PRO A 1 73 ? 0.387 5.087 -1.687 1.00 95.38 73 PRO A C 1
ATOM 573 O O . PRO A 1 73 ? -0.077 4.941 -2.820 1.00 95.38 73 PRO A O 1
ATOM 576 N N . GLU A 1 74 ? 1.363 5.953 -1.399 1.00 94.06 74 GLU A N 1
ATOM 577 C CA . GLU A 1 74 ? 2.035 6.810 -2.395 1.00 94.06 74 GLU A CA 1
ATOM 578 C C . GLU A 1 74 ? 2.703 5.983 -3.507 1.00 94.06 74 GLU A C 1
ATOM 580 O O . GLU A 1 74 ? 2.587 6.292 -4.693 1.00 94.06 74 GLU A O 1
ATOM 585 N N . GLU A 1 75 ? 3.340 4.873 -3.123 1.00 93.06 75 GLU A N 1
ATOM 586 C CA . GLU A 1 75 ? 4.001 3.934 -4.029 1.00 93.06 75 GLU A CA 1
ATOM 587 C C . GLU A 1 75 ? 3.239 2.603 -4.079 1.00 93.06 75 GLU A C 1
ATOM 589 O O . GLU A 1 75 ? 3.631 1.615 -3.436 1.00 93.06 75 GLU A O 1
ATOM 594 N N . PRO A 1 76 ? 2.119 2.535 -4.824 1.00 92.81 76 PRO A N 1
ATOM 595 C CA . PRO A 1 76 ? 1.321 1.330 -4.875 1.00 92.81 76 PRO A CA 1
ATOM 596 C C . PRO A 1 76 ? 2.013 0.240 -5.690 1.00 92.81 76 PRO A C 1
ATOM 598 O O . PRO A 1 76 ? 1.717 -0.912 -5.440 1.00 92.81 76 PRO A O 1
ATOM 601 N N . ASN A 1 77 ? 2.938 0.545 -6.611 1.00 94.19 77 ASN A N 1
ATOM 602 C CA . ASN A 1 77 ? 3.648 -0.435 -7.459 1.00 94.19 77 ASN A CA 1
ATOM 603 C C . ASN A 1 77 ? 2.736 -1.388 -8.258 1.00 94.19 77 ASN A C 1
ATOM 605 O O . ASN A 1 77 ? 3.078 -2.547 -8.520 1.00 94.19 77 ASN A O 1
ATOM 609 N N . GLY A 1 78 ? 1.545 -0.914 -8.610 1.00 93.00 78 GLY A N 1
ATOM 610 C CA . GLY A 1 78 ? 0.501 -1.700 -9.252 1.00 93.00 78 GLY A CA 1
ATOM 611 C C . GLY A 1 78 ? -0.880 -1.320 -8.748 1.00 93.00 78 GLY A C 1
ATOM 612 O O . GLY A 1 78 ? -1.054 -0.382 -7.969 1.00 93.00 78 GLY A O 1
ATOM 613 N N . ARG A 1 79 ? -1.896 -2.068 -9.177 1.00 92.69 79 ARG A N 1
ATOM 614 C CA . ARG A 1 79 ? -3.263 -1.856 -8.702 1.00 92.69 79 ARG A CA 1
ATOM 615 C C . ARG A 1 79 ? -3.474 -2.491 -7.324 1.00 92.69 79 ARG A C 1
ATOM 617 O O . ARG A 1 79 ? -3.438 -3.717 -7.201 1.00 92.69 79 ARG A O 1
ATOM 624 N N . ILE A 1 80 ? -3.839 -1.676 -6.329 1.00 94.12 80 ILE A N 1
ATOM 625 C CA . ILE A 1 80 ? -4.271 -2.175 -5.013 1.00 94.12 80 ILE A CA 1
ATOM 626 C C . ILE A 1 80 ? -5.512 -3.062 -5.170 1.00 94.12 80 ILE A C 1
ATOM 628 O O . ILE A 1 80 ? -6.507 -2.671 -5.792 1.00 94.12 80 ILE A O 1
ATOM 632 N N . ARG A 1 81 ? -5.455 -4.272 -4.603 1.00 93.25 81 ARG A N 1
ATOM 633 C CA . ARG A 1 81 ? -6.554 -5.249 -4.640 1.00 93.25 81 ARG A CA 1
ATOM 634 C C . ARG A 1 81 ? -7.294 -5.328 -3.317 1.00 93.25 81 ARG A C 1
ATOM 636 O O . ARG A 1 81 ? -8.522 -5.424 -3.326 1.00 93.25 81 ARG A O 1
ATOM 643 N N . GLU A 1 82 ? -6.567 -5.309 -2.203 1.00 95.12 82 GLU A N 1
ATOM 644 C CA . GLU A 1 82 ? -7.159 -5.413 -0.871 1.00 95.12 82 GLU A CA 1
ATOM 645 C C . GLU A 1 82 ? -6.394 -4.572 0.159 1.00 95.12 82 GLU A C 1
ATOM 647 O O . GLU A 1 82 ? -5.178 -4.390 0.064 1.00 95.12 82 GLU A O 1
ATOM 652 N N . TYR A 1 83 ? -7.114 -4.121 1.182 1.00 96.50 83 TYR A N 1
ATOM 653 C CA . TYR A 1 83 ? -6.570 -3.586 2.422 1.00 96.50 83 TYR A CA 1
ATOM 654 C C . TYR A 1 83 ? -6.831 -4.576 3.549 1.00 96.50 83 TYR A C 1
ATOM 656 O O . TYR A 1 83 ? -7.942 -5.080 3.706 1.00 96.50 83 TYR A O 1
ATOM 664 N N . ILE A 1 84 ? -5.812 -4.850 4.354 1.00 95.88 84 ILE A N 1
ATOM 665 C CA . ILE A 1 84 ? -5.909 -5.744 5.506 1.00 95.88 84 ILE A CA 1
ATOM 666 C C . ILE A 1 84 ? -5.710 -4.893 6.753 1.00 95.88 84 ILE A C 1
ATOM 668 O O . ILE A 1 84 ? -4.596 -4.435 7.019 1.00 95.88 84 ILE A O 1
ATOM 672 N N . LEU A 1 85 ? -6.793 -4.683 7.500 1.00 97.25 85 LEU A N 1
ATOM 673 C CA . LEU A 1 85 ? -6.782 -3.977 8.775 1.00 97.25 85 LEU A CA 1
ATOM 674 C C . LEU A 1 85 ? -6.692 -4.994 9.905 1.00 97.25 85 LEU A C 1
ATOM 676 O O . LEU A 1 85 ? -7.531 -5.886 10.021 1.00 97.25 85 LEU A O 1
ATOM 680 N N . SER A 1 86 ? -5.687 -4.837 10.749 1.00 96.56 86 SER A N 1
ATOM 681 C CA . SER A 1 86 ? -5.397 -5.726 11.860 1.00 96.56 86 SER A CA 1
ATOM 682 C C . SER A 1 86 ? -5.473 -4.978 13.183 1.00 96.56 86 SER A C 1
ATOM 684 O O . SER A 1 86 ? -4.970 -3.861 13.293 1.00 96.56 86 SER A O 1
ATOM 686 N N . TYR A 1 87 ? -6.084 -5.583 14.199 1.00 96.56 87 TYR A N 1
ATOM 687 C CA . TYR A 1 87 ? -6.268 -4.950 15.501 1.00 96.56 87 TYR A CA 1
ATOM 688 C C . TYR A 1 87 ? -6.163 -5.935 16.667 1.00 96.56 87 TYR A C 1
ATOM 690 O O . TYR A 1 87 ? -6.532 -7.105 16.554 1.00 96.56 87 TYR A O 1
ATOM 698 N N . ALA A 1 88 ? -5.643 -5.461 17.799 1.00 95.94 88 ALA A N 1
ATOM 699 C CA . ALA A 1 88 ? -5.490 -6.240 19.030 1.00 95.94 88 ALA A CA 1
ATOM 700 C C . ALA A 1 88 ? -5.560 -5.331 20.268 1.00 95.94 88 ALA A C 1
ATOM 702 O O . ALA A 1 88 ? -5.168 -4.164 20.166 1.00 95.94 88 ALA A O 1
ATOM 703 N N . PRO A 1 89 ? -5.988 -5.836 21.441 1.00 95.25 89 PRO A N 1
ATOM 704 C CA . PRO A 1 89 ? -5.785 -5.132 22.704 1.00 95.25 89 PRO A CA 1
ATOM 705 C C . PRO A 1 89 ? -4.295 -4.855 22.929 1.00 95.25 89 PRO A C 1
ATOM 707 O O . PRO A 1 89 ? -3.459 -5.743 22.743 1.00 95.25 89 PRO A O 1
ATOM 710 N N . ALA A 1 90 ? -3.953 -3.641 23.354 1.00 93.44 90 ALA A N 1
ATOM 711 C CA . ALA A 1 90 ? -2.571 -3.195 23.519 1.00 93.44 90 ALA A CA 1
ATOM 712 C C . ALA A 1 90 ? -1.808 -4.044 24.548 1.00 93.44 90 ALA A C 1
ATOM 714 O O . ALA A 1 90 ? -0.630 -4.335 24.360 1.00 93.44 90 ALA A O 1
ATOM 715 N N . MET A 1 91 ? -2.503 -4.506 25.592 1.00 91.62 91 MET A N 1
ATOM 716 C CA . MET A 1 91 ? -1.938 -5.372 26.631 1.00 91.62 91 MET A CA 1
ATOM 717 C C . MET A 1 91 ? -1.851 -6.852 26.221 1.00 91.62 91 MET A C 1
ATOM 719 O O . MET A 1 91 ? -1.232 -7.645 26.928 1.00 91.62 91 MET A O 1
ATOM 723 N N . ARG A 1 92 ? -2.481 -7.260 25.108 1.00 89.19 92 ARG A N 1
ATOM 724 C CA . ARG A 1 92 ? -2.526 -8.658 24.631 1.00 89.19 92 ARG A CA 1
ATOM 725 C C . ARG A 1 92 ? -2.353 -8.732 23.103 1.00 89.19 92 ARG A C 1
ATOM 727 O O . ARG A 1 92 ? -3.276 -9.141 22.396 1.00 89.19 92 ARG A O 1
ATOM 734 N N . PRO A 1 93 ? -1.170 -8.370 22.572 1.00 81.50 93 PRO A N 1
ATOM 735 C CA . PRO A 1 93 ? -0.964 -8.199 21.132 1.00 81.50 93 PRO A CA 1
ATOM 736 C C . PRO A 1 93 ? -0.930 -9.515 20.334 1.00 81.50 93 PRO A C 1
ATOM 738 O O . PRO A 1 93 ? -1.072 -9.490 19.115 1.00 81.50 93 PRO A O 1
ATOM 741 N N . PHE A 1 94 ? -0.773 -10.666 20.997 1.00 81.94 94 PHE A N 1
ATOM 742 C CA . PHE A 1 94 ? -0.640 -11.980 20.350 1.00 81.94 94 PHE A CA 1
ATOM 743 C C . PHE A 1 94 ? -1.941 -12.515 19.717 1.00 81.94 94 PHE A C 1
ATOM 745 O O . PHE A 1 94 ? -1.897 -13.486 18.971 1.00 81.94 94 PHE A O 1
ATOM 752 N N . GLY A 1 95 ? -3.090 -11.882 19.982 1.00 81.56 95 GLY A N 1
ATOM 753 C CA . GLY A 1 95 ? 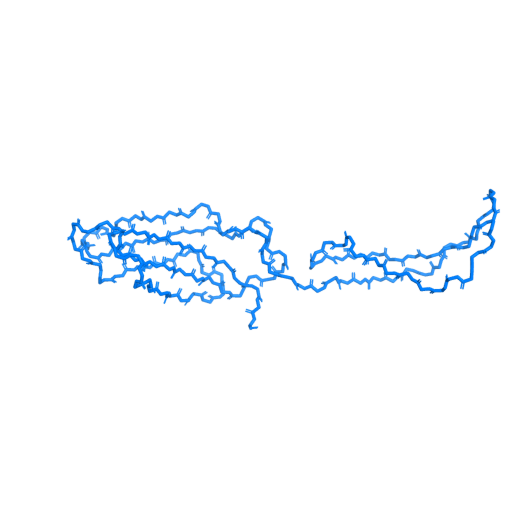-4.408 -12.264 19.452 1.00 81.56 95 GLY A CA 1
ATOM 754 C C . GLY A 1 95 ? -4.933 -11.323 18.367 1.00 81.56 95 GLY A C 1
ATOM 755 O O . GLY A 1 95 ? -6.118 -10.987 18.377 1.00 81.56 95 GLY A O 1
ATOM 756 N N . MET A 1 96 ? -4.055 -10.827 17.491 1.00 90.12 96 MET A N 1
ATOM 757 C CA . MET A 1 96 ? -4.423 -9.839 16.478 1.00 90.12 96 MET A CA 1
ATOM 758 C C . MET A 1 96 ? -5.457 -10.402 15.497 1.00 90.12 96 MET A C 1
ATOM 760 O O . MET A 1 96 ? -5.228 -11.414 14.839 1.00 90.12 96 MET A O 1
ATOM 764 N N . LYS A 1 97 ? -6.607 -9.731 15.406 1.00 93.75 97 LYS A N 1
ATOM 765 C CA . LYS A 1 97 ? -7.666 -10.031 14.440 1.00 93.75 97 LYS A CA 1
ATOM 766 C C . LYS A 1 97 ? -7.416 -9.237 13.169 1.00 93.75 97 LYS A C 1
ATOM 768 O O . LYS A 1 97 ? -6.982 -8.092 13.259 1.00 93.75 97 LYS A O 1
ATOM 773 N N . SER A 1 98 ? -7.736 -9.808 12.012 1.00 95.31 98 SER A N 1
ATOM 774 C CA . SER A 1 98 ? -7.621 -9.130 10.719 1.00 95.31 98 SER A CA 1
ATOM 775 C C . SER A 1 98 ? -8.950 -9.130 9.981 1.00 95.31 98 SER A C 1
ATOM 777 O O . SER A 1 98 ? -9.678 -10.121 10.000 1.00 95.31 98 SER A O 1
ATOM 779 N N . VAL A 1 99 ? -9.241 -8.020 9.311 1.00 95.69 99 VAL A N 1
ATOM 780 C CA . VAL A 1 99 ? -10.381 -7.859 8.411 1.00 95.69 99 VAL A CA 1
ATOM 781 C C . VAL A 1 99 ? -9.855 -7.394 7.061 1.00 95.69 99 VAL A C 1
ATOM 783 O O . VAL A 1 99 ? -9.045 -6.468 6.990 1.00 95.69 99 VAL A O 1
ATOM 786 N N . THR A 1 100 ? -10.309 -8.051 5.998 1.00 95.81 100 THR A N 1
ATOM 787 C CA . THR A 1 100 ? -9.907 -7.749 4.623 1.00 95.81 100 THR A CA 1
ATOM 788 C C . THR A 1 100 ? -10.999 -6.952 3.922 1.00 95.81 100 THR A C 1
ATOM 790 O O . THR A 1 100 ? -12.149 -7.384 3.864 1.00 95.81 100 THR A O 1
ATOM 793 N N . TYR A 1 101 ? -10.619 -5.821 3.338 1.00 95.19 101 TYR A N 1
ATOM 794 C CA . TYR A 1 101 ? -11.472 -4.958 2.529 1.00 95.19 101 TYR A CA 1
ATOM 795 C C . TYR A 1 101 ? -10.990 -4.998 1.084 1.00 95.19 101 TYR A C 1
ATOM 797 O O . TYR A 1 101 ? -9.813 -4.776 0.815 1.00 95.19 101 TYR A O 1
ATOM 805 N N . ARG A 1 102 ? -11.884 -5.315 0.145 1.00 92.50 102 ARG A N 1
ATOM 806 C CA . ARG A 1 102 ? -11.537 -5.482 -1.273 1.00 92.50 102 ARG A CA 1
ATOM 807 C C . ARG A 1 102 ? -11.766 -4.206 -2.070 1.00 92.50 102 ARG A C 1
ATOM 809 O O . ARG A 1 102 ? -12.690 -3.450 -1.793 1.00 92.50 102 ARG A O 1
ATOM 816 N N . GLY A 1 103 ? -10.989 -4.041 -3.132 1.00 86.31 103 GLY A N 1
ATOM 817 C CA . GLY A 1 103 ? -11.124 -2.929 -4.063 1.00 86.31 103 GLY A CA 1
ATOM 818 C C . GLY A 1 103 ? -10.571 -1.630 -3.485 1.00 86.31 103 GLY A C 1
ATOM 819 O O . GLY A 1 103 ? -9.518 -1.621 -2.859 1.00 86.31 103 GLY A O 1
ATOM 820 N N . SER A 1 104 ? -11.283 -0.532 -3.725 1.00 86.00 104 SER A N 1
ATOM 821 C CA . SER A 1 104 ? -10.870 0.831 -3.370 1.00 86.00 104 SER A CA 1
ATOM 822 C C . SER A 1 104 ? -11.490 1.327 -2.060 1.00 86.00 104 SER A C 1
ATOM 824 O O . SER A 1 104 ? -11.711 2.523 -1.897 1.00 86.00 104 SER A O 1
ATOM 826 N N . THR A 1 105 ? -11.850 0.424 -1.145 1.00 93.38 105 THR A N 1
ATOM 827 C CA . THR A 1 105 ? -12.394 0.812 0.160 1.00 93.38 105 THR A CA 1
ATOM 828 C C . THR A 1 105 ? -11.329 1.539 0.978 1.00 93.38 105 THR A C 1
ATOM 830 O O . THR A 1 105 ? -10.251 0.998 1.205 1.00 93.38 105 THR A O 1
ATOM 833 N N . THR A 1 106 ? -11.667 2.738 1.446 1.00 95.94 106 THR A N 1
ATOM 834 C CA . THR A 1 106 ? -10.810 3.639 2.241 1.00 95.94 106 THR A CA 1
ATOM 835 C C . THR A 1 106 ? -11.377 3.935 3.631 1.00 95.94 106 THR A C 1
ATOM 837 O O . THR A 1 106 ? -10.870 4.773 4.374 1.00 95.94 106 THR A O 1
ATOM 840 N N . THR A 1 107 ? -12.460 3.253 4.008 1.00 96.62 107 THR A N 1
ATOM 841 C CA . THR A 1 107 ? -13.087 3.399 5.319 1.00 96.62 107 THR A CA 1
ATOM 842 C C . THR A 1 107 ? -13.709 2.093 5.792 1.00 96.62 107 THR A C 1
ATOM 844 O O . THR A 1 107 ? -14.177 1.286 4.988 1.00 96.62 107 THR A O 1
ATOM 847 N N . ALA A 1 108 ? -13.727 1.885 7.106 1.00 95.62 108 ALA A N 1
ATOM 848 C CA . ALA A 1 108 ? -14.379 0.743 7.721 1.00 95.62 108 ALA A CA 1
ATOM 849 C C . ALA A 1 108 ? -14.881 1.036 9.134 1.00 95.62 108 ALA A C 1
ATOM 851 O O . ALA A 1 108 ? -14.296 1.828 9.870 1.00 95.62 108 ALA A O 1
ATOM 852 N N . THR A 1 109 ? -15.922 0.315 9.547 1.00 96.12 109 THR A N 1
ATOM 853 C CA . THR A 1 109 ? -16.383 0.285 10.937 1.00 96.12 109 THR A CA 1
ATOM 854 C C . THR A 1 109 ? -15.943 -1.016 11.595 1.00 96.12 109 THR A C 1
ATOM 856 O O . THR A 1 109 ? -16.275 -2.100 11.118 1.00 96.12 109 THR A O 1
ATOM 859 N N . ILE A 1 110 ? -15.215 -0.906 12.704 1.00 96.19 110 ILE A N 1
ATOM 860 C CA . ILE A 1 110 ? -14.813 -2.039 13.538 1.00 96.19 110 ILE A CA 1
ATOM 861 C C . ILE A 1 110 ? -15.673 -1.996 14.794 1.00 96.19 110 ILE A C 1
ATOM 863 O O . ILE A 1 110 ? -15.723 -0.973 15.473 1.00 96.19 110 ILE A O 1
ATOM 867 N N . ASP A 1 111 ? -16.337 -3.104 15.098 1.00 94.75 111 ASP A N 1
ATOM 868 C CA . ASP A 1 111 ? -17.255 -3.237 16.227 1.00 94.75 111 ASP A CA 1
ATOM 869 C C . ASP A 1 111 ? -16.866 -4.416 17.133 1.00 94.75 111 ASP A C 1
ATOM 871 O O . ASP A 1 111 ? -15.985 -5.216 16.802 1.00 94.75 111 ASP A O 1
ATOM 875 N N . GLY A 1 112 ? -17.520 -4.519 18.289 1.00 93.94 112 GLY A N 1
ATOM 876 C CA . GLY A 1 112 ? -17.272 -5.562 19.280 1.00 93.94 112 GLY A CA 1
ATOM 877 C C . GLY A 1 112 ? -15.971 -5.351 20.053 1.00 93.94 112 GLY A C 1
ATOM 878 O O . GLY A 1 112 ? -15.343 -6.322 20.480 1.00 93.94 112 GLY A O 1
ATOM 879 N N . LEU A 1 113 ? -15.536 -4.097 20.200 1.00 94.75 113 LEU A N 1
ATOM 880 C CA . LEU A 1 113 ? 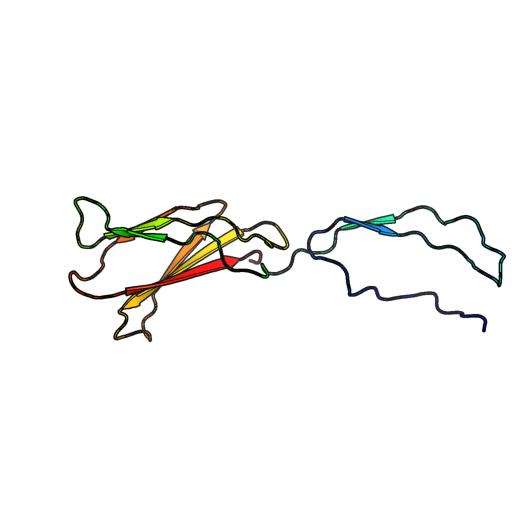-14.421 -3.726 21.065 1.00 94.75 113 LEU A CA 1
ATOM 881 C C . LEU A 1 113 ? -14.872 -3.664 22.526 1.00 94.75 113 LEU A C 1
ATOM 883 O O . LEU A 1 113 ? -16.015 -3.324 22.830 1.00 94.75 113 LEU A O 1
ATOM 887 N N . THR A 1 114 ? -13.950 -3.946 23.440 1.00 93.94 114 THR A N 1
ATOM 888 C CA . THR A 1 114 ? -14.198 -3.842 24.877 1.00 93.94 114 THR A CA 1
ATOM 889 C C . THR A 1 114 ? -14.046 -2.394 25.327 1.00 93.94 114 THR A C 1
ATOM 891 O O . THR A 1 114 ? -13.025 -1.756 25.066 1.00 93.94 114 THR A O 1
ATOM 894 N N . GLN A 1 115 ? -15.052 -1.869 26.026 1.00 90.69 115 GLN A N 1
ATOM 895 C CA . GLN A 1 115 ? -15.016 -0.508 26.556 1.00 90.69 115 GLN A CA 1
ATOM 896 C C . GLN A 1 115 ? -13.880 -0.342 27.580 1.00 90.69 115 GLN A C 1
ATOM 898 O O . GLN A 1 115 ? -13.657 -1.214 28.416 1.00 90.69 115 GLN A O 1
ATOM 903 N N . GLY A 1 116 ? -13.166 0.785 27.517 1.00 88.62 116 GLY A N 1
ATOM 904 C CA . GLY A 1 116 ? -12.056 1.102 28.426 1.00 88.62 116 GLY A CA 1
ATOM 905 C C . GLY A 1 116 ? -10.721 0.431 28.079 1.00 88.62 116 GLY A C 1
ATOM 906 O O . GLY A 1 116 ? -9.692 0.823 28.625 1.00 88.62 116 GLY A O 1
ATOM 907 N N . GLU A 1 117 ? -10.708 -0.519 27.142 1.00 91.88 117 GLU A N 1
ATOM 908 C CA . GLU A 1 117 ? -9.487 -1.180 26.680 1.00 91.88 117 GLU A CA 1
ATOM 909 C C . GLU A 1 117 ? -8.808 -0.362 25.570 1.00 91.88 117 GLU A C 1
ATOM 911 O O . GLU A 1 117 ? -9.461 0.206 24.689 1.00 91.88 117 GLU A O 1
ATOM 916 N N . ARG A 1 118 ? -7.473 -0.310 25.586 1.00 93.50 118 ARG A N 1
ATOM 917 C CA . ARG A 1 118 ? -6.695 0.329 24.515 1.00 93.50 118 ARG A CA 1
ATOM 918 C C . ARG A 1 118 ? -6.410 -0.682 23.417 1.00 93.50 118 ARG A C 1
ATOM 920 O O . ARG A 1 118 ? -6.009 -1.805 23.702 1.00 93.50 118 ARG A O 1
ATOM 927 N N . TYR A 1 119 ? -6.541 -0.266 22.163 1.00 95.25 119 TYR A N 1
ATOM 928 C CA . TYR A 1 119 ? -6.292 -1.118 21.002 1.00 95.25 119 TYR A CA 1
ATOM 929 C C . TYR A 1 119 ? -5.165 -0.566 20.138 1.00 95.25 119 TYR A C 1
ATOM 931 O O . TYR A 1 119 ? -5.009 0.644 19.988 1.00 95.25 119 TYR A O 1
ATOM 939 N N . ILE A 1 120 ? -4.400 -1.478 19.546 1.00 95.69 120 ILE A N 1
ATOM 940 C CA . ILE A 1 120 ? -3.444 -1.187 18.481 1.00 95.69 120 ILE A CA 1
ATOM 941 C C . ILE A 1 120 ? -4.127 -1.538 17.168 1.00 95.69 120 ILE A C 1
ATOM 943 O O . ILE A 1 120 ? -4.621 -2.656 17.022 1.00 95.69 120 ILE A O 1
ATOM 947 N N . PHE A 1 121 ? -4.106 -0.609 16.217 1.00 96.94 121 PHE A N 1
ATOM 948 C CA . PHE A 1 121 ? -4.582 -0.818 14.855 1.00 96.94 121 PHE A CA 1
ATOM 949 C C . PHE A 1 121 ? -3.410 -0.713 13.882 1.00 96.94 121 PHE A C 1
ATOM 951 O O . PHE A 1 121 ? -2.532 0.133 14.039 1.00 96.94 121 PHE A O 1
ATOM 958 N N . LYS A 1 122 ? -3.392 -1.586 12.880 1.00 96.19 122 LYS A N 1
ATOM 959 C CA . LYS A 1 122 ? -2.426 -1.594 11.781 1.00 96.19 122 LYS A CA 1
ATOM 960 C C . LYS A 1 122 ? -3.174 -1.815 10.480 1.00 96.19 122 LYS A C 1
ATOM 962 O O . LYS A 1 122 ? -4.167 -2.538 10.463 1.00 96.19 122 LYS A O 1
ATOM 967 N N . ILE A 1 123 ? -2.670 -1.260 9.391 1.00 96.88 123 ILE A N 1
ATOM 968 C CA . ILE A 1 123 ? -3.235 -1.483 8.066 1.00 96.88 123 ILE A CA 1
ATOM 969 C C . ILE A 1 123 ? -2.118 -1.701 7.051 1.00 96.88 123 ILE A C 1
ATOM 971 O O . ILE A 1 123 ? -1.036 -1.130 7.170 1.00 96.88 123 ILE A O 1
ATOM 975 N N . ARG A 1 124 ? -2.369 -2.565 6.067 1.00 95.44 124 ARG A N 1
ATOM 976 C CA . ARG A 1 124 ? -1.500 -2.760 4.902 1.00 95.44 124 ARG A CA 1
ATOM 977 C C . ARG A 1 124 ? -2.327 -2.897 3.632 1.00 95.44 124 ARG A C 1
ATOM 979 O O . ARG A 1 124 ? -3.444 -3.411 3.689 1.00 95.44 124 ARG A O 1
ATOM 986 N N . ALA A 1 125 ? -1.755 -2.499 2.504 1.00 95.50 125 ALA A N 1
ATOM 987 C CA . ALA A 1 125 ? -2.307 -2.757 1.180 1.00 95.50 125 ALA A CA 1
ATOM 988 C C . ALA A 1 125 ? -1.649 -4.001 0.557 1.00 95.50 125 ALA A C 1
ATOM 990 O O . ALA A 1 125 ? -0.495 -4.316 0.852 1.00 95.50 125 ALA A O 1
ATOM 991 N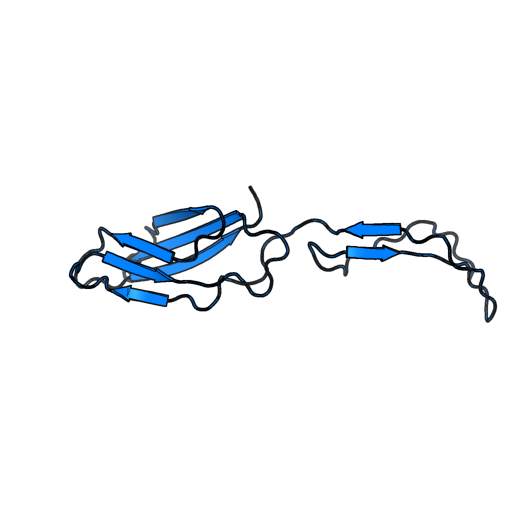 N . THR A 1 126 ? -2.375 -4.714 -0.302 1.00 92.88 126 THR A N 1
ATOM 992 C CA . THR A 1 126 ? -1.822 -5.798 -1.122 1.00 92.88 126 THR A CA 1
ATOM 993 C C . THR A 1 126 ? -2.210 -5.641 -2.582 1.00 92.88 126 THR A C 1
ATOM 995 O O . THR A 1 126 ? -3.364 -5.359 -2.924 1.00 92.88 126 THR A O 1
ATOM 998 N N . ASN A 1 127 ? -1.225 -5.900 -3.438 1.00 88.75 127 ASN A N 1
ATOM 999 C CA . ASN A 1 127 ? -1.413 -6.011 -4.874 1.00 88.75 127 ASN A CA 1
ATOM 1000 C C . ASN A 1 127 ? -1.570 -7.449 -5.320 1.00 88.75 127 ASN A C 1
ATOM 1002 O O . ASN A 1 127 ? -2.122 -7.664 -6.381 1.00 88.75 127 ASN A O 1
ATOM 1006 N N . ARG A 1 128 ? -1.109 -8.456 -4.572 1.00 72.06 128 ARG A N 1
ATOM 1007 C CA . ARG A 1 128 ? -1.172 -9.858 -5.014 1.00 72.06 128 ARG A CA 1
ATOM 1008 C C . ARG A 1 128 ? -2.403 -10.576 -4.466 1.00 72.06 128 ARG A C 1
ATOM 1010 O O . ARG A 1 128 ? -2.829 -10.310 -3.344 1.00 72.06 128 ARG A O 1
ATOM 1017 N N . ARG A 1 129 ? -2.945 -11.474 -5.294 1.00 55.62 129 ARG A N 1
ATOM 1018 C CA . ARG A 1 129 ? -3.718 -12.632 -4.834 1.00 55.62 129 ARG A CA 1
ATOM 1019 C C . ARG A 1 129 ? -2.753 -13.701 -4.344 1.00 55.62 129 ARG A C 1
ATOM 1021 O O . ARG A 1 129 ? -1.677 -13.815 -4.975 1.00 55.62 129 ARG A O 1
#

pLDDT: mean 92.28, std 7.51, range [49.5, 98.19]

Secondary structure (DSSP, 8-state):
------------PPTT-EEEE----EETTEEPPPPPPEEEEPPP---SSPPEEEEEEEPTT-TT-EEEEEE--S--SS---EEEEEEEETT-GGG-EEEEEESS--EEEE--PPTT--EEEEEEEE---

Radius of gyration: 24.07 Å; chains: 1; bounding box: 60×22×65 Å

Foldseek 3Di:
DDDPDPDDDDDPDQAQDKDKDWDWDDDPPDIDDIDDIDIDTHHADAFPDFFAPWDWADDPPAQFKIKIFTHGHPRRSAAWFKKKKWKDFPVCRVPIDIDIDGDGDGMDMDGDHDHPTDMDMDMGTGPDD

InterPro domains:
  IPR003961 Fibronectin type III [PF00041] (50-128)
  IPR003961 Fibronectin type III [PS50853] (50-129)
  IPR003961 Fibronectin type III [SM00060] (48-129)
  IPR003961 Fibronectin type III [cd00063] (49-128)
  IPR013783 Immunoglobulin-like fold [G3DSA:2.60.40.10] (1-42)
  IPR013783 Immunoglobulin-like fold [G3DSA:2.60.40.10] (43-129)
  IPR036116 Fibronectin type III superfamily [SSF49265] (4-128)